Protein AF-A0A2I0MY08-F1 (afdb_monomer)

Sequence (83 aa):
MLSREKIRVAGDDYPAELVKSKFMKLDSEHIRFVLDCMQENTTEIRNIKQYLKAALFNAPSTIDSYYTSLVNYDIYRGGALRR

Solvent-accessible surface area (backbone atoms only — not comparable to full-atom values): 5030 Å² total; per-residue (Å²): 132,85,81,74,59,66,42,80,48,85,87,45,77,39,50,44,68,59,54,52,54,44,56,70,66,61,51,73,67,44,53,50,53,50,51,52,56,55,71,71,48,90,66,87,72,90,53,58,69,61,49,50,53,33,48,57,57,41,26,85,77,45,49,67,60,49,52,55,49,47,54,51,49,52,53,54,54,62,57,64,77,71,116

Nearest PDB structures (foldseek):
  3r0a-assembly1_A  TM=3.283E-01  e=1.660E+00  Methanosarcina mazei

Secondary structure (DSSP, 8-state):
-----EEEETTEEEEHHHHHHHHHT--HHHHHHHHHHHHS--S--S-HHHHHHHHHHHHHHHHHHHHHHHHHHHHHHHHHTT-

Structure (mmCIF, N/CA/C/O backbone):
data_AF-A0A2I0MY08-F1
#
_entry.id   AF-A0A2I0MY08-F1
#
loop_
_atom_site.group_PDB
_atom_site.id
_atom_site.type_symbol
_atom_site.label_atom_id
_atom_site.label_alt_id
_atom_site.label_comp_id
_atom_site.label_asym_id
_atom_site.label_entity_id
_atom_site.label_seq_id
_atom_site.pdbx_PDB_ins_code
_atom_site.Cartn_x
_atom_site.Cartn_y
_atom_site.Cartn_z
_atom_site.occupancy
_atom_site.B_iso_or_equiv
_atom_site.auth_seq_id
_atom_site.auth_comp_id
_atom_site.auth_asym_id
_atom_site.auth_atom_id
_atom_site.pdbx_PDB_model_num
ATOM 1 N N . MET A 1 1 ? -10.810 10.104 27.057 1.00 45.94 1 MET A N 1
ATOM 2 C CA . MET A 1 1 ? -9.915 9.459 26.069 1.00 45.94 1 MET A CA 1
ATOM 3 C C . MET A 1 1 ? -10.237 10.040 24.702 1.00 45.94 1 MET A C 1
ATOM 5 O O . MET A 1 1 ? -11.385 9.945 24.297 1.00 45.94 1 MET A O 1
ATOM 9 N N . LEU A 1 2 ? -9.283 10.683 24.024 1.00 60.97 2 LEU A N 1
ATOM 10 C CA . LEU A 1 2 ? -9.473 11.111 22.634 1.00 60.97 2 LEU A CA 1
ATOM 11 C C . LEU A 1 2 ? -9.511 9.854 21.756 1.00 60.97 2 LEU A C 1
ATOM 13 O O . LEU A 1 2 ? -8.505 9.153 21.640 1.00 60.97 2 LEU A O 1
ATOM 17 N N . SER A 1 3 ? -10.672 9.538 21.183 1.00 66.69 3 SER A N 1
ATOM 18 C CA . SER A 1 3 ? -10.784 8.492 20.168 1.00 66.69 3 SER A CA 1
ATOM 19 C C . SER A 1 3 ? -9.934 8.903 18.972 1.00 66.69 3 SER A C 1
ATOM 21 O O . SER A 1 3 ? -10.256 9.867 18.283 1.00 66.69 3 SER A O 1
ATOM 23 N N . ARG A 1 4 ? -8.815 8.208 18.751 1.00 75.94 4 ARG A N 1
ATOM 24 C CA . ARG A 1 4 ? -7.998 8.409 17.551 1.00 75.94 4 ARG A CA 1
ATOM 25 C C . ARG A 1 4 ? -8.846 8.077 16.329 1.00 75.94 4 ARG A C 1
ATOM 27 O O . ARG A 1 4 ? -9.421 6.990 16.276 1.00 75.94 4 ARG A O 1
ATOM 34 N N . GLU A 1 5 ? -8.909 8.998 15.373 1.00 90.81 5 GLU A N 1
ATOM 35 C CA . GLU A 1 5 ? -9.580 8.767 14.097 1.00 90.81 5 GLU A CA 1
ATOM 36 C C . GLU A 1 5 ? -8.982 7.525 13.424 1.00 90.81 5 GLU A C 1
ATOM 38 O O . GLU A 1 5 ? -7.756 7.358 13.371 1.00 90.81 5 GLU A O 1
ATOM 43 N N . LYS A 1 6 ? -9.852 6.621 12.967 1.00 93.81 6 LYS A N 1
ATOM 44 C CA . LYS A 1 6 ? -9.463 5.366 12.323 1.00 93.81 6 LYS A CA 1
ATOM 45 C C . LYS A 1 6 ? -9.923 5.344 10.877 1.00 93.81 6 LYS A C 1
ATOM 47 O O . LYS A 1 6 ? -10.995 5.841 10.544 1.00 93.81 6 LYS A O 1
ATOM 52 N N . ILE A 1 7 ? -9.119 4.715 10.032 1.00 93.81 7 ILE A N 1
ATOM 53 C CA . ILE A 1 7 ? -9.382 4.542 8.611 1.00 93.81 7 ILE A CA 1
ATOM 54 C C . ILE A 1 7 ? -9.319 3.051 8.283 1.00 93.81 7 ILE A C 1
ATOM 56 O O . ILE A 1 7 ? -8.306 2.397 8.530 1.00 93.81 7 ILE A O 1
ATOM 60 N N . ARG A 1 8 ? -10.379 2.551 7.641 1.00 94.38 8 ARG A N 1
ATOM 61 C CA . ARG A 1 8 ? -10.436 1.195 7.089 1.00 94.38 8 ARG A CA 1
ATOM 62 C C . ARG A 1 8 ? -9.529 1.065 5.865 1.00 94.38 8 ARG A C 1
ATOM 64 O O . ARG A 1 8 ? -9.701 1.817 4.893 1.00 94.38 8 ARG A O 1
ATOM 71 N N . VAL A 1 9 ? -8.618 0.100 5.867 1.00 93.56 9 VAL A N 1
ATOM 72 C CA . VAL A 1 9 ? -7.785 -0.285 4.718 1.00 93.56 9 VAL A CA 1
ATOM 73 C C . VAL A 1 9 ? -7.730 -1.807 4.641 1.00 93.56 9 VAL A C 1
ATOM 75 O O . VAL A 1 9 ? -7.459 -2.453 5.640 1.00 93.56 9 VAL A O 1
ATOM 78 N N . ALA A 1 10 ? -8.022 -2.381 3.469 1.00 88.69 10 ALA A N 1
ATOM 79 C CA . ALA A 1 10 ? -7.998 -3.834 3.231 1.00 88.69 10 ALA A CA 1
ATOM 80 C C . ALA A 1 10 ? -8.836 -4.701 4.206 1.00 88.69 10 ALA A C 1
ATOM 82 O O . ALA A 1 10 ? -8.630 -5.903 4.280 1.00 88.69 10 ALA A O 1
ATOM 83 N N . GLY A 1 11 ? -9.806 -4.109 4.912 1.00 89.19 11 GLY A N 1
ATOM 84 C CA . GLY A 1 11 ? -10.642 -4.800 5.904 1.00 89.19 11 GLY A CA 1
ATOM 85 C C . GLY A 1 11 ? -10.311 -4.440 7.354 1.00 89.19 11 GLY A C 1
ATOM 86 O O . GLY A 1 11 ? -11.200 -4.528 8.195 1.00 89.19 11 GLY A O 1
ATOM 87 N N . ASP A 1 12 ? -9.113 -3.915 7.613 1.00 92.69 12 ASP A N 1
ATOM 88 C CA . ASP A 1 12 ? -8.626 -3.566 8.950 1.00 92.69 12 ASP A CA 1
ATOM 89 C C . ASP A 1 12 ? -8.733 -2.064 9.244 1.00 92.69 12 ASP A C 1
ATOM 91 O O . ASP A 1 12 ? -8.648 -1.227 8.342 1.00 92.69 12 ASP A O 1
ATOM 95 N N . ASP A 1 13 ? -8.899 -1.707 10.521 1.00 94.38 13 ASP A N 1
ATOM 96 C CA 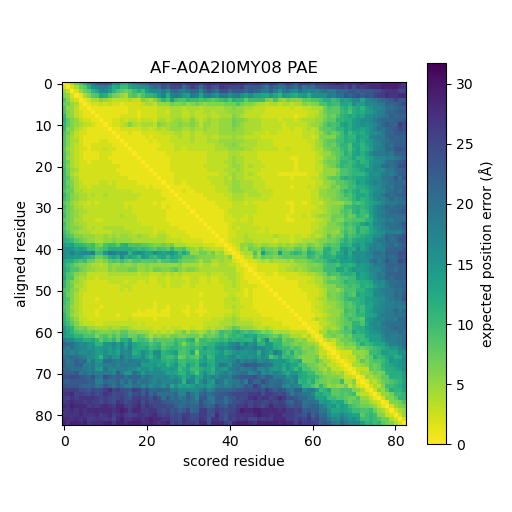. ASP A 1 13 ? -8.961 -0.315 10.975 1.00 94.38 13 ASP A CA 1
ATOM 97 C C . ASP A 1 13 ? -7.614 0.150 11.546 1.00 94.38 13 ASP A C 1
ATOM 99 O O . ASP A 1 13 ? -7.174 -0.289 12.612 1.00 94.38 13 ASP A O 1
ATOM 103 N N . TYR A 1 14 ? -6.999 1.126 10.880 1.00 92.69 14 TYR A N 1
ATOM 104 C CA . TYR A 1 14 ? -5.719 1.708 11.280 1.00 92.69 14 TYR A CA 1
ATOM 105 C C . TYR A 1 14 ? -5.885 3.142 11.796 1.00 92.69 14 TYR A C 1
ATOM 107 O O . TYR A 1 14 ? -6.778 3.852 11.333 1.00 92.69 14 TYR A O 1
ATOM 115 N N . PRO A 1 15 ? -5.017 3.628 12.705 1.00 94.56 15 PRO A N 1
ATOM 116 C CA . PRO A 1 15 ? -4.984 5.046 13.061 1.00 94.56 15 PRO A CA 1
ATOM 117 C C . PRO A 1 15 ? -4.735 5.924 11.826 1.00 94.56 15 PRO A C 1
ATOM 119 O O . PRO A 1 15 ? -3.840 5.622 11.034 1.00 94.56 15 PRO A O 1
ATOM 122 N N . ALA A 1 16 ? -5.468 7.031 11.687 1.00 94.38 16 ALA A N 1
ATOM 123 C CA . ALA A 1 16 ? -5.361 7.932 10.536 1.00 94.38 16 ALA A CA 1
ATOM 124 C C . ALA A 1 16 ? -3.919 8.419 10.289 1.00 94.38 16 ALA A C 1
ATOM 126 O O . ALA A 1 16 ? -3.450 8.418 9.152 1.00 94.38 16 ALA A O 1
ATOM 127 N N . GLU A 1 17 ? -3.177 8.724 11.357 1.00 93.56 17 GLU A N 1
ATOM 128 C CA . GLU A 1 17 ? -1.769 9.139 11.279 1.00 93.56 17 GLU A CA 1
ATOM 129 C C . GLU A 1 17 ? -0.845 8.057 10.702 1.00 93.56 17 GLU A C 1
ATOM 131 O O . GLU A 1 17 ? 0.068 8.360 9.935 1.00 93.56 17 GLU A O 1
ATOM 136 N N . LEU A 1 18 ? -1.099 6.779 11.008 1.00 91.81 18 LEU A N 1
ATOM 137 C CA . LEU A 1 18 ? -0.328 5.671 10.438 1.00 91.81 18 LEU A CA 1
ATOM 138 C C . LEU A 1 18 ? -0.585 5.555 8.934 1.00 91.81 18 LEU A C 1
ATOM 140 O O . LEU A 1 18 ? 0.349 5.379 8.153 1.00 91.81 18 LEU A O 1
ATOM 144 N N . VAL A 1 19 ? -1.853 5.677 8.535 1.00 93.50 19 VAL A N 1
ATOM 145 C CA . VAL A 1 19 ? -2.255 5.652 7.126 1.00 93.50 19 VAL A CA 1
ATOM 146 C C . VAL A 1 19 ? -1.590 6.796 6.375 1.00 93.50 19 VAL A C 1
ATOM 148 O O . VAL A 1 19 ? -0.916 6.550 5.378 1.00 93.50 19 VAL A O 1
ATOM 151 N N . LYS A 1 20 ? -1.668 8.019 6.900 1.00 93.06 20 LYS A N 1
ATOM 152 C CA . LYS A 1 20 ? -1.003 9.192 6.327 1.00 93.06 20 LYS A CA 1
ATOM 153 C C . LYS A 1 20 ? 0.511 8.997 6.198 1.00 93.06 20 LYS A C 1
ATOM 155 O O . LYS A 1 20 ? 1.053 9.227 5.122 1.00 93.06 20 LYS A O 1
ATOM 160 N N . SER A 1 21 ? 1.177 8.513 7.250 1.00 92.81 21 SER A N 1
ATOM 161 C CA . SER A 1 21 ? 2.617 8.223 7.229 1.00 92.81 21 SER A CA 1
ATOM 162 C C . SER A 1 21 ? 2.994 7.215 6.140 1.00 92.81 21 SER A C 1
ATOM 164 O O . SER A 1 21 ? 3.974 7.431 5.434 1.00 92.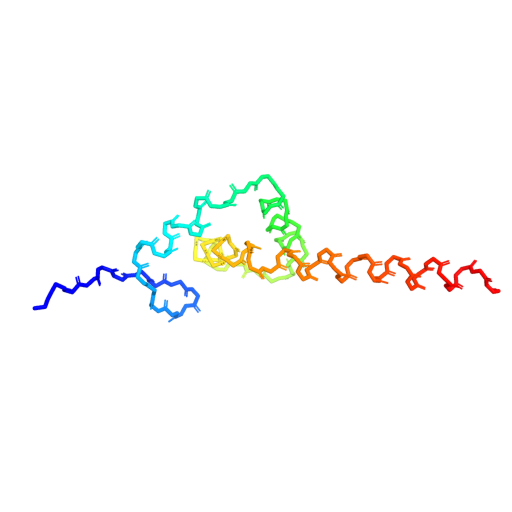81 21 SER A O 1
ATOM 166 N N . LYS A 1 22 ? 2.212 6.143 5.960 1.00 91.06 22 LYS A N 1
ATOM 167 C CA . LYS A 1 22 ? 2.447 5.157 4.895 1.00 91.06 22 LYS A CA 1
ATOM 168 C C . LYS A 1 22 ? 2.297 5.762 3.501 1.00 91.06 22 LYS A C 1
ATOM 170 O O . LYS A 1 22 ? 3.174 5.558 2.673 1.00 91.06 22 LYS A O 1
ATOM 175 N N . PHE A 1 23 ? 1.245 6.543 3.255 1.00 93.62 23 PHE A N 1
ATOM 176 C CA . PHE A 1 23 ? 1.064 7.214 1.963 1.00 93.62 23 PHE A CA 1
ATOM 177 C C . PHE A 1 23 ? 2.161 8.250 1.674 1.00 93.62 23 PHE A C 1
ATOM 179 O O . PHE A 1 23 ? 2.573 8.387 0.530 1.00 93.62 23 PHE A O 1
ATOM 186 N N . MET A 1 24 ? 2.681 8.938 2.695 1.00 94.50 24 MET A N 1
AT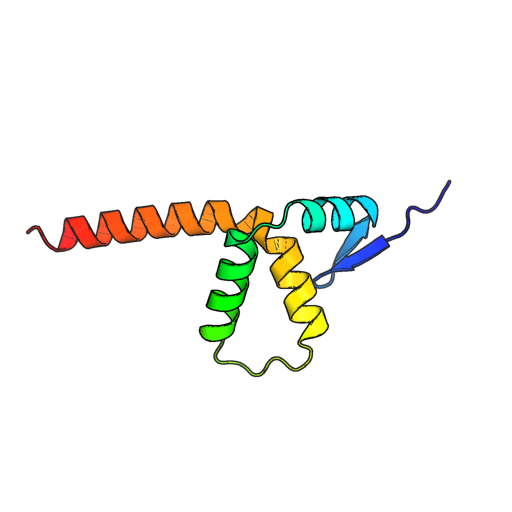OM 187 C CA . MET A 1 24 ? 3.801 9.878 2.543 1.00 94.50 24 MET A CA 1
ATOM 188 C C . MET A 1 24 ? 5.138 9.209 2.195 1.00 94.50 24 MET A C 1
ATOM 190 O O . MET A 1 24 ? 6.047 9.897 1.747 1.00 94.50 24 MET A O 1
ATOM 194 N N . LYS A 1 25 ? 5.272 7.893 2.401 1.00 90.81 25 LYS A N 1
ATOM 195 C CA . LYS A 1 25 ? 6.466 7.122 2.015 1.00 90.81 25 LYS A CA 1
ATOM 196 C C . LYS A 1 25 ? 6.440 6.651 0.561 1.00 90.81 25 LYS A C 1
ATOM 198 O O . LYS A 1 25 ? 7.393 6.016 0.131 1.00 90.81 25 LYS A O 1
ATOM 203 N N . LEU A 1 26 ? 5.354 6.902 -0.169 1.00 92.06 26 LEU A N 1
ATOM 204 C CA . LEU A 1 26 ? 5.252 6.490 -1.561 1.00 92.06 26 LE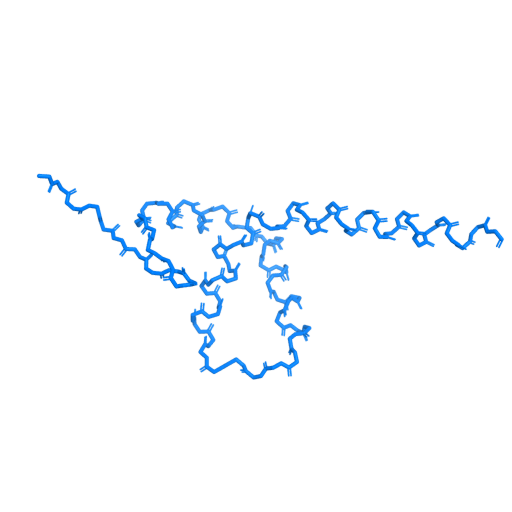U A CA 1
ATOM 205 C C . LEU A 1 26 ? 6.178 7.319 -2.447 1.00 92.06 26 LEU A C 1
ATOM 207 O O . LEU A 1 26 ? 6.196 8.546 -2.383 1.00 92.06 26 LEU A O 1
ATOM 211 N N . ASP A 1 27 ? 6.865 6.618 -3.332 1.00 90.69 27 ASP A N 1
ATOM 212 C CA . ASP A 1 27 ? 7.676 7.164 -4.412 1.00 90.69 27 ASP A CA 1
ATOM 213 C C . ASP A 1 27 ? 7.323 6.462 -5.735 1.00 90.69 27 ASP A C 1
ATOM 215 O O . ASP A 1 27 ? 6.418 5.622 -5.800 1.00 90.69 27 ASP A O 1
ATOM 219 N N . SER A 1 28 ? 8.027 6.815 -6.809 1.00 90.75 28 SER A N 1
ATOM 220 C CA . SER A 1 28 ? 7.787 6.267 -8.144 1.00 90.75 28 SER A CA 1
ATOM 221 C C . SER A 1 28 ? 7.916 4.744 -8.232 1.00 90.75 28 SER A C 1
ATOM 223 O O . SER A 1 28 ? 7.218 4.146 -9.051 1.00 90.75 28 SER A O 1
ATOM 225 N N . GLU A 1 29 ? 8.762 4.108 -7.415 1.00 88.00 29 GLU A N 1
ATOM 226 C CA . GLU A 1 29 ? 8.948 2.651 -7.446 1.00 88.00 29 GLU A CA 1
ATOM 227 C C . GLU A 1 29 ? 7.719 1.936 -6.888 1.00 88.00 29 GLU A C 1
ATOM 229 O O . GLU A 1 29 ? 7.207 0.998 -7.499 1.00 88.00 29 GLU A O 1
ATOM 234 N N . HIS A 1 30 ? 7.155 2.452 -5.794 1.00 90.06 30 HIS A N 1
ATOM 235 C CA . HIS A 1 30 ? 5.899 1.942 -5.246 1.00 90.06 30 HIS A CA 1
ATOM 236 C C . HIS A 1 30 ? 4.740 2.066 -6.238 1.00 90.06 30 HIS A C 1
ATOM 238 O O . HIS A 1 30 ? 3.927 1.148 -6.362 1.00 90.06 30 HIS A O 1
ATOM 244 N N . ILE A 1 31 ? 4.659 3.193 -6.956 1.00 91.50 31 ILE A N 1
ATOM 245 C CA . ILE A 1 31 ? 3.630 3.387 -7.984 1.00 91.50 31 ILE A CA 1
ATOM 246 C C . ILE A 1 31 ? 3.827 2.389 -9.126 1.00 91.50 31 ILE A C 1
ATOM 248 O O . ILE A 1 31 ? 2.855 1.769 -9.556 1.00 91.50 31 ILE A O 1
ATOM 252 N N . ARG A 1 32 ? 5.070 2.196 -9.588 1.00 89.75 32 ARG A N 1
ATOM 253 C CA . ARG A 1 32 ? 5.396 1.228 -10.641 1.00 89.75 32 ARG A CA 1
ATOM 254 C C . ARG A 1 32 ? 4.970 -0.185 -10.248 1.00 89.75 32 ARG A C 1
ATOM 256 O O . ARG A 1 32 ? 4.236 -0.810 -11.001 1.00 89.75 32 ARG A O 1
ATOM 263 N N . PHE A 1 33 ? 5.340 -0.626 -9.047 1.00 86.00 33 PHE A N 1
ATOM 264 C CA . PHE A 1 33 ? 4.964 -1.935 -8.514 1.00 86.00 33 PHE A CA 1
ATOM 265 C C . PHE A 1 33 ? 3.444 -2.153 -8.522 1.00 86.00 33 PHE A C 1
ATOM 267 O O . PHE A 1 33 ? 2.963 -3.184 -8.986 1.00 86.00 33 PHE A O 1
ATOM 274 N N . VAL A 1 34 ? 2.664 -1.168 -8.060 1.00 90.31 34 VAL A N 1
ATOM 275 C CA . VAL A 1 34 ? 1.196 -1.277 -8.058 1.00 90.31 34 VAL A CA 1
ATOM 276 C C . VAL A 1 34 ? 0.632 -1.365 -9.478 1.00 90.31 34 VAL A C 1
ATOM 278 O O . VAL A 1 34 ? -0.299 -2.136 -9.704 1.00 90.31 34 VAL A O 1
ATOM 281 N N . LEU A 1 35 ? 1.181 -0.610 -10.433 1.00 90.25 35 LEU A N 1
ATOM 282 C CA . LEU A 1 35 ? 0.759 -0.677 -11.835 1.00 90.25 35 LEU A CA 1
ATOM 283 C C . LEU A 1 35 ? 1.086 -2.034 -12.469 1.00 90.25 35 LEU A C 1
ATOM 285 O O . LEU A 1 35 ? 0.228 -2.592 -13.150 1.00 90.25 35 LEU A O 1
ATOM 289 N N . ASP A 1 36 ? 2.271 -2.584 -12.199 1.00 87.12 36 ASP A N 1
ATOM 290 C CA . ASP A 1 36 ? 2.665 -3.911 -12.679 1.00 87.12 36 ASP A CA 1
ATOM 291 C C . ASP A 1 36 ? 1.712 -4.985 -12.105 1.00 87.12 36 ASP A C 1
ATOM 293 O O . ASP A 1 36 ? 1.142 -5.778 -12.855 1.00 87.12 36 ASP A O 1
ATOM 297 N N . CYS A 1 37 ? 1.395 -4.928 -10.801 1.00 85.00 37 CYS A N 1
ATOM 298 C CA . CYS A 1 37 ? 0.393 -5.807 -10.181 1.00 85.00 37 CYS A CA 1
ATOM 299 C C . CYS A 1 37 ? -1.010 -5.667 -10.792 1.00 85.00 37 CYS A C 1
ATOM 301 O O . CYS A 1 37 ? -1.758 -6.644 -10.847 1.00 85.00 37 CYS A O 1
ATOM 303 N N . MET A 1 38 ? -1.401 -4.464 -11.221 1.00 87.12 38 MET A N 1
ATOM 304 C CA . MET A 1 38 ? -2.683 -4.247 -11.895 1.00 87.12 38 MET A CA 1
ATOM 305 C C . MET A 1 38 ? -2.697 -4.837 -13.301 1.00 87.12 38 MET A C 1
ATOM 307 O O . MET A 1 38 ? -3.721 -5.375 -13.714 1.00 87.12 38 MET A O 1
ATOM 311 N N . GLN A 1 39 ? -1.585 -4.736 -14.028 1.00 85.50 39 GLN A N 1
ATOM 312 C CA . GLN A 1 39 ? -1.461 -5.273 -15.377 1.00 85.50 39 GLN A CA 1
ATOM 313 C C . GLN A 1 39 ? -1.469 -6.807 -15.384 1.00 85.50 39 GLN A C 1
ATOM 315 O O . GLN A 1 39 ? -2.051 -7.412 -16.282 1.00 85.50 39 GLN A O 1
ATOM 320 N N . GLU A 1 40 ? -0.864 -7.436 -14.376 1.00 83.31 40 GLU A N 1
ATOM 321 C CA . GLU A 1 40 ? -0.880 -8.894 -14.200 1.00 83.31 40 GLU A CA 1
ATOM 322 C C . GLU A 1 40 ? -2.211 -9.426 -13.651 1.00 83.31 40 GLU A C 1
ATOM 324 O O . GLU A 1 40 ? -2.470 -10.632 -13.690 1.00 83.31 40 GLU A O 1
ATOM 329 N N . ASN A 1 4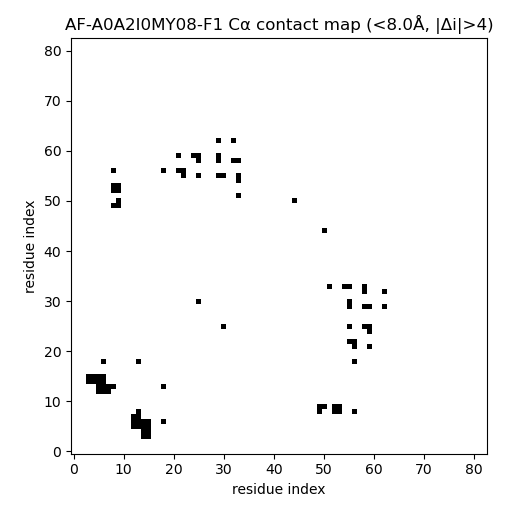1 ? -3.076 -8.551 -13.133 1.00 77.88 41 ASN A N 1
ATOM 330 C CA . ASN A 1 41 ? -4.337 -8.980 -12.557 1.00 77.88 41 ASN A CA 1
ATOM 331 C C . ASN A 1 41 ? -5.315 -9.434 -13.650 1.00 77.88 41 ASN A C 1
ATOM 333 O O . ASN A 1 41 ? -5.800 -8.643 -14.453 1.00 77.88 41 ASN A O 1
ATOM 337 N N . THR A 1 42 ? -5.654 -10.721 -13.643 1.00 74.44 42 THR A N 1
ATOM 338 C CA . THR A 1 42 ? -6.586 -11.327 -14.607 1.00 74.44 42 THR A CA 1
ATOM 339 C C . THR A 1 42 ? -8.051 -11.256 -14.167 1.00 74.44 42 THR A C 1
ATOM 341 O O . THR A 1 42 ? -8.929 -11.755 -14.871 1.00 74.44 42 THR A O 1
ATOM 344 N N . THR A 1 43 ? -8.338 -10.648 -13.010 1.00 83.81 43 THR A N 1
ATOM 345 C CA . THR A 1 43 ? -9.689 -10.546 -12.447 1.00 83.81 43 THR A CA 1
ATOM 346 C C . THR A 1 43 ? -10.232 -9.124 -12.522 1.00 83.81 43 THR A C 1
ATOM 348 O O . THR A 1 43 ? -9.514 -8.141 -12.356 1.00 83.81 43 THR A O 1
ATOM 351 N N . GLU A 1 44 ? -11.537 -8.999 -12.755 1.00 84.81 44 GLU A N 1
ATOM 352 C CA . GLU A 1 44 ? -12.193 -7.696 -12.806 1.00 84.81 44 GLU A CA 1
ATOM 353 C C . GLU A 1 44 ? -12.238 -7.039 -11.414 1.00 84.81 44 GLU A C 1
ATOM 355 O O . GLU A 1 44 ? -12.846 -7.551 -10.466 1.00 84.81 44 GLU A O 1
ATOM 360 N N . ILE A 1 45 ? -11.635 -5.855 -11.293 1.00 87.19 45 ILE A 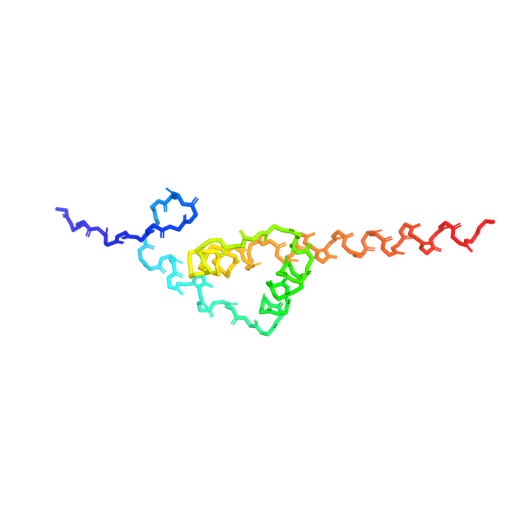N 1
ATOM 361 C CA . ILE A 1 45 ? -11.630 -5.079 -10.051 1.00 87.19 45 ILE A CA 1
ATOM 362 C C . ILE A 1 45 ? -12.947 -4.298 -9.924 1.00 87.19 45 ILE A C 1
ATOM 364 O O . ILE A 1 45 ? -13.076 -3.171 -10.398 1.00 87.19 45 ILE A O 1
ATOM 368 N N . ARG A 1 46 ? -13.916 -4.862 -9.194 1.00 89.56 46 ARG A N 1
ATOM 369 C CA . ARG A 1 46 ? -15.243 -4.245 -8.967 1.00 89.56 46 ARG A CA 1
ATOM 370 C C . ARG A 1 46 ? -15.204 -2.910 -8.213 1.00 89.56 46 ARG A C 1
ATOM 372 O O . ARG A 1 46 ? -16.095 -2.083 -8.372 1.00 89.56 46 ARG A O 1
ATOM 379 N N . ASN A 1 47 ? -14.200 -2.700 -7.356 1.00 90.56 47 ASN A N 1
ATOM 380 C CA . ASN A 1 47 ? -14.026 -1.458 -6.597 1.00 90.56 47 ASN A CA 1
ATOM 381 C C . ASN A 1 47 ? -12.577 -0.969 -6.668 1.00 90.56 47 ASN A C 1
ATOM 383 O O . ASN A 1 47 ? -11.773 -1.181 -5.756 1.00 90.56 47 ASN A O 1
ATOM 387 N N . ILE A 1 48 ? -12.260 -0.278 -7.763 1.00 90.38 48 ILE A N 1
ATOM 388 C CA . ILE A 1 48 ? -10.903 0.193 -8.053 1.00 90.38 48 ILE A CA 1
ATOM 389 C C . ILE A 1 48 ? -10.335 1.124 -6.973 1.00 90.38 48 ILE A C 1
ATOM 391 O O . ILE A 1 48 ? -9.149 1.063 -6.665 1.00 90.38 48 ILE A O 1
ATOM 395 N N . LYS A 1 49 ? -11.173 1.943 -6.322 1.00 91.81 49 LYS A N 1
ATOM 396 C CA . LYS A 1 49 ? -10.715 2.878 -5.280 1.00 91.81 49 LYS A CA 1
ATOM 397 C C . LYS A 1 49 ? -10.223 2.145 -4.035 1.00 91.81 49 LYS A C 1
ATOM 399 O O . LYS A 1 49 ? -9.180 2.495 -3.490 1.00 91.81 49 LYS A O 1
ATOM 404 N N . GLN A 1 50 ? -10.967 1.137 -3.576 1.00 91.44 50 GLN A N 1
ATOM 405 C CA . GLN A 1 50 ? -10.553 0.335 -2.423 1.00 91.44 50 GLN A CA 1
ATOM 406 C C . GLN A 1 50 ? -9.335 -0.527 -2.743 1.00 91.44 50 GLN A C 1
ATOM 408 O O . GLN A 1 50 ? -8.438 -0.620 -1.907 1.00 91.44 50 GLN A O 1
ATOM 413 N N . TYR A 1 51 ? -9.283 -1.087 -3.955 1.00 90.62 51 TYR A N 1
ATOM 414 C CA . TYR A 1 51 ? -8.129 -1.839 -4.430 1.00 90.62 51 TYR A CA 1
ATOM 415 C C . TYR A 1 51 ? -6.859 -0.983 -4.411 1.00 90.62 51 TYR A C 1
ATOM 417 O O . TYR A 1 51 ? -5.901 -1.327 -3.725 1.00 90.62 51 TYR A O 1
ATOM 425 N N . LEU A 1 52 ? -6.884 0.181 -5.070 1.00 92.94 52 LEU A N 1
ATOM 426 C CA . LEU A 1 52 ? -5.742 1.098 -5.118 1.00 92.94 52 LEU A CA 1
ATOM 427 C C . LEU A 1 52 ? -5.323 1.555 -3.723 1.00 92.94 52 LEU A C 1
ATOM 429 O O . LEU A 1 52 ? -4.136 1.579 -3.414 1.00 92.94 52 LEU A O 1
ATOM 433 N N . LYS A 1 53 ? -6.288 1.873 -2.853 1.00 93.44 53 LYS A N 1
ATOM 434 C CA . LYS A 1 53 ? -6.000 2.260 -1.469 1.00 93.44 53 LYS A CA 1
ATOM 435 C C . LYS A 1 53 ? -5.249 1.160 -0.719 1.00 93.44 53 LYS A C 1
ATOM 437 O O . LYS A 1 53 ? -4.295 1.468 -0.014 1.00 93.44 53 LYS A O 1
ATOM 442 N N . ALA A 1 54 ? -5.678 -0.094 -0.856 1.00 93.38 54 ALA A N 1
ATOM 443 C CA . ALA A 1 54 ? -5.025 -1.232 -0.218 1.00 93.38 54 ALA A CA 1
ATOM 444 C C . ALA A 1 54 ? -3.637 -1.502 -0.819 1.00 93.38 54 ALA A C 1
ATOM 446 O O . ALA A 1 54 ? -2.670 -1.635 -0.072 1.00 93.38 54 ALA A O 1
ATOM 447 N N . ALA A 1 55 ? -3.529 -1.520 -2.149 1.00 91.94 55 ALA A N 1
ATOM 448 C CA . ALA A 1 55 ? -2.278 -1.768 -2.859 1.00 91.94 55 ALA A CA 1
ATOM 449 C C . ALA A 1 55 ? -1.214 -0.715 -2.514 1.00 91.94 55 ALA A C 1
ATOM 451 O O . ALA A 1 55 ? -0.122 -1.062 -2.074 1.00 91.94 55 ALA A O 1
ATOM 452 N N . LEU A 1 56 ? -1.559 0.573 -2.604 1.00 93.44 56 LEU A N 1
ATOM 453 C CA . LEU A 1 56 ? -0.647 1.675 -2.289 1.00 93.44 56 LEU A CA 1
ATOM 454 C C . LEU A 1 56 ? -0.286 1.723 -0.799 1.00 93.44 56 LEU A C 1
ATOM 456 O O . LEU A 1 56 ? 0.864 1.954 -0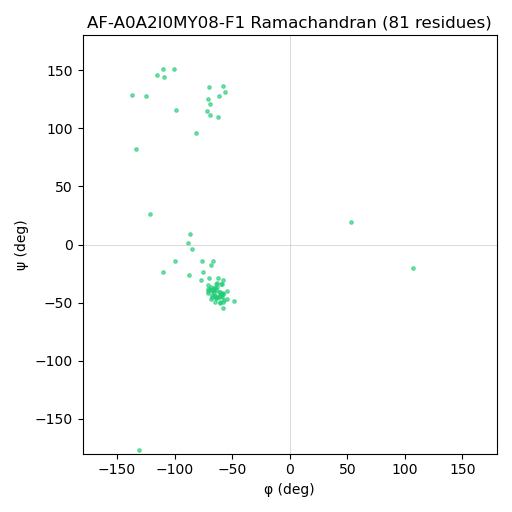.453 1.00 93.44 56 LEU A O 1
ATOM 460 N N . PHE A 1 57 ? -1.228 1.459 0.107 1.00 94.19 57 PHE A N 1
ATOM 461 C CA . PHE A 1 57 ? -0.922 1.413 1.542 1.00 94.19 57 PHE A CA 1
ATOM 462 C C . PHE A 1 57 ? 0.064 0.286 1.905 1.00 94.19 57 PHE A C 1
ATOM 464 O O . PHE A 1 57 ? 0.872 0.429 2.834 1.00 94.19 57 PHE A O 1
ATOM 471 N N . ASN A 1 58 ? -0.001 -0.83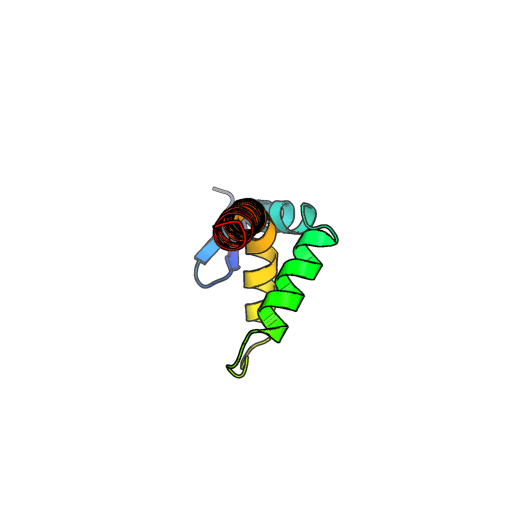2 1.179 1.00 89.06 58 ASN A N 1
ATOM 472 C CA . ASN A 1 58 ? 0.856 -1.992 1.400 1.00 89.06 58 ASN A CA 1
ATOM 473 C C . ASN A 1 58 ? 2.188 -1.917 0.651 1.00 89.06 58 ASN A C 1
ATOM 475 O O . ASN A 1 58 ? 3.160 -2.468 1.162 1.00 89.06 58 ASN A O 1
ATOM 479 N N . ALA A 1 59 ? 2.263 -1.192 -0.471 1.00 88.19 59 ALA A N 1
ATOM 480 C CA . ALA A 1 59 ? 3.441 -1.144 -1.336 1.00 88.19 59 ALA A CA 1
ATOM 481 C C . ALA A 1 59 ? 4.765 -0.894 -0.581 1.00 88.19 59 ALA A C 1
ATOM 483 O O . ALA A 1 59 ? 5.672 -1.708 -0.748 1.00 88.19 59 ALA A O 1
ATOM 484 N N . PRO A 1 60 ? 4.892 0.094 0.334 1.00 83.31 60 PRO A N 1
ATOM 485 C CA . PRO A 1 60 ? 6.146 0.314 1.068 1.00 83.31 60 PRO A CA 1
ATOM 486 C C . PRO A 1 60 ? 6.551 -0.798 2.032 1.00 83.31 60 PRO A C 1
ATOM 488 O O . PRO A 1 60 ? 7.661 -0.801 2.541 1.00 83.31 60 PRO A O 1
ATOM 491 N N . SER A 1 61 ? 5.641 -1.712 2.358 1.00 81.25 61 SER A N 1
ATOM 492 C CA . SER A 1 61 ? 5.934 -2.871 3.206 1.00 81.25 61 SER A CA 1
ATOM 493 C C . SER A 1 61 ? 6.171 -4.146 2.399 1.00 81.25 61 SER A C 1
ATOM 495 O O . SER A 1 61 ? 6.665 -5.119 2.955 1.00 81.25 61 SER A O 1
ATOM 497 N N . THR A 1 62 ? 5.810 -4.163 1.115 1.00 75.06 62 THR A N 1
ATOM 498 C CA . THR A 1 62 ? 5.899 -5.350 0.253 1.00 75.06 62 THR A CA 1
ATOM 499 C C . THR A 1 62 ? 6.982 -5.231 -0.814 1.00 75.06 62 THR A C 1
ATOM 501 O O . THR A 1 62 ? 7.479 -6.258 -1.274 1.00 75.06 62 THR A O 1
ATOM 504 N N . ILE A 1 63 ? 7.376 -4.010 -1.190 1.00 70.12 63 ILE A N 1
ATOM 505 C CA . ILE A 1 63 ? 8.336 -3.770 -2.272 1.00 70.12 63 ILE A CA 1
ATOM 506 C C . ILE A 1 63 ? 9.739 -4.317 -1.953 1.00 70.12 63 ILE A C 1
ATOM 508 O O . ILE A 1 63 ? 10.355 -4.942 -2.813 1.00 70.12 63 ILE A O 1
ATOM 512 N N . ASP A 1 64 ? 10.194 -4.220 -0.699 1.00 62.09 64 ASP A N 1
ATOM 513 C CA . ASP A 1 64 ? 11.493 -4.766 -0.269 1.00 62.09 64 ASP A CA 1
ATOM 514 C C . ASP A 1 64 ? 11.561 -6.291 -0.453 1.00 62.09 64 ASP A C 1
ATOM 516 O O . ASP A 1 64 ? 12.561 -6.853 -0.912 1.00 62.09 64 ASP A O 1
ATOM 520 N N . SER A 1 65 ? 10.459 -6.979 -0.134 1.00 61.16 65 SER A N 1
ATOM 521 C CA . SER A 1 65 ? 10.337 -8.429 -0.326 1.00 61.16 65 SER A CA 1
ATOM 522 C C . SER A 1 65 ? 10.233 -8.799 -1.807 1.00 61.16 65 SER A C 1
ATOM 524 O O . SER A 1 65 ? 10.777 -9.825 -2.220 1.00 61.16 65 SER A O 1
ATOM 526 N N . TYR A 1 66 ? 9.580 -7.960 -2.616 1.00 58.22 66 TYR A N 1
ATOM 527 C CA . TYR A 1 66 ? 9.469 -8.144 -4.061 1.00 58.22 66 TYR A CA 1
ATOM 528 C C . TYR A 1 66 ? 10.832 -8.035 -4.760 1.00 58.22 66 TYR A C 1
ATOM 530 O O . TYR A 1 66 ? 11.210 -8.960 -5.477 1.00 58.22 66 TYR A O 1
ATOM 538 N N . TYR A 1 67 ? 11.630 -6.995 -4.485 1.00 57.25 67 TYR A N 1
ATOM 539 C CA . TYR A 1 67 ? 12.977 -6.868 -5.058 1.00 57.25 67 TYR A CA 1
ATOM 540 C C . TYR A 1 67 ? 13.939 -7.950 -4.565 1.00 57.25 67 TYR A C 1
ATOM 542 O O . TYR A 1 67 ? 14.688 -8.507 -5.365 1.00 57.25 67 TYR A O 1
ATOM 550 N N . THR A 1 68 ? 13.875 -8.324 -3.282 1.00 59.56 68 THR A N 1
ATOM 551 C CA . THR A 1 68 ? 14.643 -9.470 -2.762 1.00 59.56 68 THR A CA 1
ATOM 552 C C . THR A 1 68 ? 14.299 -10.755 -3.523 1.00 59.56 68 THR A C 1
ATOM 554 O O . THR A 1 68 ? 15.184 -11.529 -3.888 1.00 59.56 68 THR A O 1
ATOM 557 N N . SER A 1 69 ? 13.014 -10.976 -3.810 1.00 59.44 69 SER A N 1
ATOM 558 C CA . SER A 1 69 ? 12.549 -12.152 -4.552 1.00 59.44 69 SER A CA 1
ATOM 559 C C . SER A 1 69 ? 12.938 -12.107 -6.032 1.00 59.44 69 SER A C 1
ATOM 561 O O . SER A 1 69 ? 13.353 -13.134 -6.561 1.00 59.44 69 SER A O 1
ATOM 563 N N . LEU A 1 70 ? 12.870 -10.942 -6.686 1.00 59.00 70 LEU A N 1
ATOM 564 C CA . LEU A 1 70 ? 13.307 -10.751 -8.075 1.00 59.00 70 LEU A CA 1
ATOM 565 C C . LEU A 1 70 ? 14.811 -10.974 -8.246 1.00 59.00 70 LEU A C 1
ATOM 567 O O . LEU A 1 70 ? 15.213 -11.708 -9.142 1.00 59.00 70 LEU A O 1
ATOM 571 N N . VAL A 1 71 ? 15.639 -10.413 -7.360 1.00 57.94 71 VAL A N 1
ATOM 572 C CA . VAL A 1 71 ? 17.094 -10.640 -7.376 1.00 57.94 71 VAL A CA 1
ATOM 573 C C . VAL A 1 71 ? 17.398 -12.124 -7.198 1.00 57.94 71 VAL A C 1
ATOM 575 O O . VAL A 1 71 ? 18.190 -12.688 -7.950 1.00 57.94 71 VAL A O 1
ATOM 578 N N . ASN A 1 72 ? 16.726 -12.791 -6.257 1.00 56.44 72 ASN A N 1
ATOM 579 C CA . ASN A 1 72 ? 16.860 -14.236 -6.105 1.00 56.44 72 ASN A CA 1
ATOM 580 C C . ASN A 1 72 ? 16.419 -14.977 -7.380 1.00 56.44 72 ASN A C 1
ATOM 582 O O . ASN A 1 72 ? 17.127 -15.872 -7.834 1.00 56.44 72 ASN A O 1
ATOM 586 N N . TYR A 1 73 ? 15.305 -14.591 -8.003 1.00 56.00 73 TYR A N 1
ATOM 587 C CA . TYR A 1 73 ? 14.809 -15.216 -9.229 1.00 56.00 73 TYR A CA 1
ATOM 588 C C . TYR A 1 73 ? 15.788 -15.070 -10.408 1.00 56.00 73 TYR A C 1
ATOM 590 O O . TYR A 1 73 ? 16.092 -16.059 -11.079 1.00 56.00 73 TYR A O 1
ATOM 598 N N . ASP A 1 74 ? 16.350 -13.879 -10.617 1.00 55.31 74 ASP A N 1
ATOM 599 C CA . ASP A 1 74 ? 17.354 -13.622 -11.655 1.00 55.31 74 ASP A CA 1
ATOM 600 C C . ASP A 1 74 ? 18.666 -14.378 -11.397 1.00 55.31 74 ASP A C 1
ATOM 602 O O . ASP A 1 74 ? 19.256 -14.925 -12.332 1.00 55.31 74 ASP A O 1
ATOM 606 N N . ILE A 1 75 ? 19.099 -14.499 -10.137 1.00 57.53 75 ILE A N 1
ATOM 607 C CA . ILE A 1 75 ? 20.278 -15.296 -9.757 1.00 57.53 75 ILE A CA 1
ATOM 608 C C . ILE A 1 75 ? 20.049 -16.788 -10.045 1.00 57.53 75 ILE A C 1
ATOM 610 O O . ILE A 1 75 ? 20.920 -17.449 -10.619 1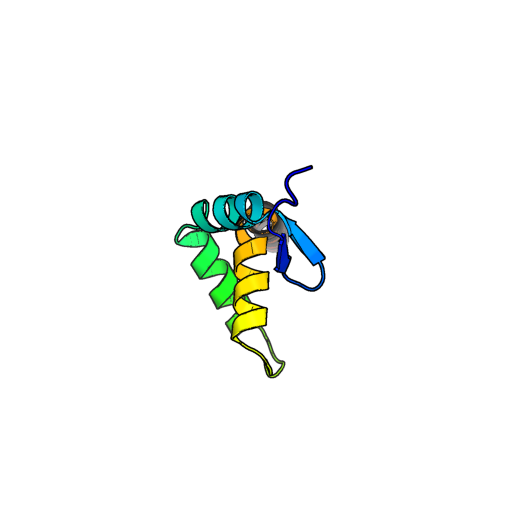.00 57.53 75 ILE A O 1
ATOM 614 N N . TYR A 1 76 ? 18.874 -17.329 -9.710 1.00 53.69 76 TYR A N 1
ATOM 615 C CA . TYR A 1 76 ? 18.532 -18.726 -10.000 1.00 53.69 76 TYR A CA 1
ATOM 616 C C . TYR A 1 76 ? 18.410 -18.991 -11.510 1.00 53.69 76 TYR A C 1
ATOM 618 O O . TYR A 1 76 ? 18.912 -20.006 -12.002 1.00 53.69 76 TYR A O 1
ATOM 626 N N . ARG A 1 77 ? 17.814 -18.066 -12.274 1.00 50.69 77 ARG A N 1
ATOM 627 C CA . ARG A 1 77 ? 17.688 -18.176 -13.737 1.00 50.69 77 ARG A CA 1
ATOM 628 C C . ARG A 1 77 ? 19.035 -18.030 -14.454 1.00 50.69 77 ARG A C 1
ATOM 630 O O . ARG A 1 77 ? 19.304 -18.766 -15.402 1.00 50.69 77 ARG A O 1
ATOM 637 N N . GLY A 1 78 ? 19.903 -17.136 -13.981 1.00 52.12 78 GLY A N 1
ATOM 638 C CA . GLY A 1 78 ? 21.257 -16.939 -14.507 1.00 52.12 78 GLY A CA 1
ATOM 639 C C . GLY A 1 78 ? 22.212 -18.100 -14.205 1.00 52.12 78 GLY A C 1
ATOM 640 O O . GLY A 1 78 ? 23.115 -18.376 -14.995 1.00 52.12 78 GLY A O 1
ATOM 641 N N . GLY A 1 79 ? 21.992 -18.824 -13.102 1.00 52.41 79 GLY A N 1
ATOM 642 C CA . GLY A 1 79 ? 22.735 -20.042 -12.764 1.00 52.41 79 GLY A CA 1
ATOM 643 C C . GLY A 1 79 ? 22.300 -21.281 -13.558 1.00 52.41 79 GLY A C 1
ATOM 644 O O . GLY A 1 79 ? 23.130 -22.142 -13.848 1.00 52.41 79 GLY A O 1
ATOM 645 N N . ALA A 1 80 ? 21.024 -21.368 -13.947 1.00 52.22 80 ALA A N 1
ATOM 646 C CA . ALA A 1 80 ? 20.483 -22.494 -14.715 1.00 52.22 80 ALA A CA 1
ATOM 647 C C . ALA A 1 80 ? 20.890 -22.487 -16.203 1.00 52.22 80 ALA A C 1
ATOM 649 O O . ALA A 1 80 ? 20.931 -23.543 -16.824 1.00 52.22 80 ALA A O 1
ATOM 650 N N . LEU A 1 81 ? 21.241 -21.326 -16.768 1.00 51.12 81 LEU A N 1
ATOM 651 C CA . LEU A 1 81 ? 21.722 -21.172 -18.154 1.00 51.12 81 LEU A CA 1
ATOM 652 C C . LEU A 1 81 ? 23.244 -21.377 -18.316 1.00 51.12 81 LEU A C 1
ATOM 654 O O . LEU A 1 81 ? 23.801 -21.082 -19.372 1.00 51.12 81 LEU A O 1
ATOM 658 N N . ARG A 1 82 ? 23.936 -21.852 -17.271 1.00 48.84 82 ARG A N 1
ATOM 659 C CA . ARG A 1 82 ? 25.395 -22.072 -17.252 1.00 48.84 82 ARG A CA 1
ATOM 660 C C . ARG A 1 82 ? 25.811 -23.521 -16.962 1.00 48.84 82 ARG A C 1
ATOM 662 O O . ARG A 1 82 ? 26.915 -23.741 -16.465 1.00 48.84 82 ARG A O 1
ATOM 669 N N . ARG A 1 83 ? 24.965 -24.505 -17.267 1.00 41.94 83 ARG A N 1
ATOM 670 C CA . ARG A 1 83 ? 25.362 -25.922 -17.284 1.00 41.94 83 ARG A CA 1
ATOM 671 C C . ARG A 1 83 ? 25.108 -26.542 -18.642 1.00 41.94 83 ARG A C 1
ATOM 673 O O . ARG A 1 83 ? 24.051 -26.222 -19.223 1.00 41.94 83 ARG A O 1
#

pLDDT: mean 79.84, std 16.03, range [41.94, 94.56]

Mean predicted aligned error: 9.28 Å

Radius of gyration: 16.87 Å; Cα contacts (8 Å, |Δi|>4): 47; chains: 1; bounding box: 41×37×44 Å

Foldseek 3Di:
DPDQDWDDAPRDTDRPVLLVVLLVPDDPLLVVVLVVVVVPDPDDDPDVVNSCSNSSSCSVVCVVVVVVVVVVVVVVVVVVVPD